Protein AF-A0A7X8A515-F1 (afdb_monomer_lite)

Foldseek 3Di:
DDPVVVVVVVVVVVVVVVVVVVVVVVVPPPPPDDDDDPADFPDWDDLPQFKIWGWHWDDQPFIWIWIWMATNVRRHTQEIDIDTADHPPPQVVQWDDDSVQQWIWGYQAQIWIARNNYRDTPDTDGCVGQPGWDDWDDDPVDIDTHGDNDDDDDDDDDPPDD

Radius of gyration: 26.54 Å; chains: 1; bounding box: 64×42×83 Å

pLDDT: mean 78.12, std 13.63, range [42.59, 95.94]

Secondary structure (DSSP, 8-state):
--HHHHHHHHHHHHHHHHHHHHHHHHTT---------SS--SEEEEETTTEEEEEEEE-SSSEEEEEEEEETTT--EEEEEEEEE--GGG-TT-EEEETTTTEEEE-SSSEEEEETTT--EEEEE-HHHH-EEEEEEE-SS-EEEEEESS-S----------

Structure (mmCIF, N/CA/C/O backbone):
data_AF-A0A7X8A515-F1
#
_entry.id   AF-A0A7X8A515-F1
#
loop_
_atom_site.group_PDB
_atom_site.id
_atom_site.type_symbol
_atom_site.label_atom_id
_atom_site.label_alt_id
_atom_site.label_comp_id
_atom_site.label_asym_id
_atom_site.label_entity_id
_atom_site.label_seq_id
_atom_site.pdbx_PDB_ins_code
_atom_site.Cartn_x
_atom_site.Cartn_y
_atom_site.Cartn_z
_atom_site.occupancy
_atom_site.B_iso_or_equiv
_atom_site.auth_seq_id
_atom_site.auth_comp_id
_atom_site.auth_asym_id
_atom_site.auth_atom_id
_atom_site.pdbx_PDB_model_num
ATOM 1 N N . MET A 1 1 ? -45.343 27.137 50.932 1.00 58.72 1 MET A N 1
ATOM 2 C CA . MET A 1 1 ? -43.945 26.644 51.038 1.00 58.72 1 MET A CA 1
ATOM 3 C C . MET A 1 1 ? -43.039 27.761 51.567 1.00 58.72 1 MET A C 1
ATOM 5 O O . MET A 1 1 ? -43.071 28.859 51.010 1.00 58.72 1 MET A O 1
ATOM 9 N N . SER A 1 2 ? -42.294 27.530 52.658 1.00 78.44 2 SER A N 1
ATOM 10 C CA . SER A 1 2 ? -41.477 28.573 53.312 1.00 78.44 2 SER A CA 1
ATOM 11 C C . SER A 1 2 ? -40.307 29.029 52.428 1.00 78.44 2 SER A C 1
ATOM 13 O O . SER A 1 2 ? -39.861 28.299 51.540 1.00 78.44 2 SER A O 1
ATOM 15 N N . ARG A 1 3 ? -39.811 30.253 52.653 1.00 76.38 3 ARG A N 1
ATOM 16 C CA . ARG A 1 3 ? -38.692 30.846 51.893 1.00 76.38 3 ARG A CA 1
ATOM 17 C C . ARG A 1 3 ? -37.432 29.966 51.956 1.00 76.38 3 ARG A C 1
ATOM 19 O O . ARG A 1 3 ? -36.782 29.769 50.937 1.00 76.38 3 ARG A O 1
ATOM 26 N N . ALA A 1 4 ? -37.188 29.332 53.106 1.00 76.25 4 ALA A N 1
ATOM 27 C CA . ALA A 1 4 ? -36.100 28.374 53.312 1.00 76.25 4 ALA A CA 1
ATOM 28 C C . ALA A 1 4 ? -36.208 27.122 52.419 1.00 76.25 4 ALA A C 1
ATOM 30 O O . ALA A 1 4 ? -35.223 26.719 51.810 1.00 76.25 4 ALA A O 1
ATOM 31 N N . LYS A 1 5 ? -37.411 26.549 52.256 1.00 68.56 5 LYS A N 1
ATOM 32 C CA . LYS A 1 5 ? -37.626 25.374 51.386 1.00 68.56 5 LYS A CA 1
ATOM 33 C C . LYS A 1 5 ? -37.390 25.686 49.905 1.00 68.56 5 LYS A C 1
ATOM 35 O O . LYS A 1 5 ? -36.916 24.829 49.173 1.00 68.56 5 LYS A O 1
ATOM 40 N N . ARG A 1 6 ? -37.695 26.915 49.469 1.00 76.06 6 ARG A N 1
ATOM 41 C CA . ARG A 1 6 ? -37.411 27.369 48.096 1.00 76.06 6 ARG A CA 1
ATOM 42 C C . ARG A 1 6 ? -35.913 27.526 47.853 1.00 76.06 6 ARG A C 1
ATOM 44 O O . ARG A 1 6 ? -35.431 27.036 46.844 1.00 76.06 6 ARG A O 1
ATOM 51 N N . ILE A 1 7 ? -35.188 28.155 48.779 1.00 79.94 7 ILE A N 1
ATOM 52 C CA . ILE A 1 7 ? -33.731 28.328 48.667 1.00 79.94 7 ILE A CA 1
ATOM 53 C C . ILE A 1 7 ? -33.033 26.967 48.621 1.00 79.94 7 ILE A C 1
ATOM 55 O O . ILE A 1 7 ? -32.200 26.746 47.749 1.00 79.94 7 ILE A O 1
ATOM 59 N N . PHE A 1 8 ? -33.426 26.039 49.497 1.00 82.06 8 PHE A N 1
ATOM 60 C CA . PHE A 1 8 ? -32.852 24.696 49.516 1.00 82.06 8 PHE A CA 1
ATOM 61 C C . PHE A 1 8 ? -33.046 23.977 48.173 1.00 82.06 8 PHE A C 1
ATOM 63 O O . PHE A 1 8 ? -32.075 23.496 47.604 1.00 82.06 8 PHE A O 1
ATOM 70 N N . LEU A 1 9 ? -34.265 24.005 47.618 1.00 83.31 9 LEU A N 1
ATOM 71 C CA . LEU A 1 9 ? -34.580 23.376 46.331 1.00 83.31 9 LEU A CA 1
ATOM 72 C C . LEU A 1 9 ? -33.733 23.933 45.174 1.00 83.31 9 LEU A C 1
ATOM 74 O O . LEU A 1 9 ? -33.222 23.161 44.367 1.00 83.31 9 LEU A O 1
ATOM 78 N N . TRP A 1 10 ? -33.555 25.257 45.105 1.00 81.38 10 TRP A N 1
ATOM 79 C CA . TRP A 1 10 ? -32.736 25.890 44.065 1.00 81.38 10 TRP A CA 1
ATOM 80 C C . TRP A 1 10 ? -31.259 25.513 44.179 1.00 81.38 10 TRP A C 1
ATOM 82 O O . TRP A 1 10 ? -30.620 25.250 43.165 1.00 81.38 10 TRP A O 1
ATOM 92 N N . VAL A 1 11 ? -30.723 25.426 45.399 1.00 82.06 11 VAL A N 1
ATOM 93 C CA . VAL A 1 11 ? -29.333 25.004 45.622 1.00 82.06 11 VAL A CA 1
ATOM 94 C C . VAL A 1 11 ? -29.134 23.547 45.205 1.00 82.06 11 VAL A C 1
ATOM 96 O O . VAL A 1 11 ? -28.155 23.242 44.527 1.00 82.06 11 VAL A O 1
ATOM 99 N N . THR A 1 12 ? -30.068 22.652 45.543 1.00 81.88 12 THR A N 1
ATOM 100 C CA . THR A 1 12 ? -29.969 21.239 45.148 1.00 81.88 12 THR A CA 1
ATOM 101 C C . THR A 1 12 ? -30.061 21.073 43.633 1.00 81.88 12 THR A C 1
ATOM 103 O O . THR A 1 12 ? -29.281 20.320 43.056 1.00 81.88 12 THR A O 1
ATOM 106 N N . LEU A 1 13 ? -30.965 21.807 42.974 1.00 81.50 13 LEU A N 1
ATOM 107 C CA . LEU A 1 13 ? -31.127 21.745 41.522 1.00 81.50 13 LEU A CA 1
ATOM 108 C C . LEU A 1 13 ? -29.867 22.238 40.795 1.00 81.50 13 LEU A C 1
ATOM 110 O O . LEU A 1 13 ? -29.391 21.571 39.881 1.00 81.50 13 LEU A O 1
ATOM 114 N N . SER A 1 14 ? -29.279 23.351 41.243 1.00 80.31 14 SER A N 1
ATOM 115 C CA . SER A 1 14 ? -28.026 23.872 40.683 1.00 80.31 14 SER A CA 1
ATOM 116 C C . SER A 1 14 ? -26.851 22.918 40.892 1.00 80.31 14 SER A C 1
ATOM 118 O O . SER A 1 14 ? -26.026 22.762 39.996 1.00 80.31 14 SER A O 1
ATOM 120 N N . LEU A 1 15 ? -26.784 22.243 42.045 1.00 80.88 15 LEU A N 1
ATOM 121 C CA . LEU A 1 15 ? -25.738 21.260 42.328 1.00 80.88 15 LEU A CA 1
ATOM 122 C C . LEU A 1 15 ? -25.865 20.025 41.421 1.00 80.88 15 LEU A C 1
ATOM 124 O O . LEU A 1 15 ? -24.866 19.553 40.888 1.00 80.88 15 LEU A O 1
ATOM 128 N N . ILE A 1 16 ? -27.088 19.535 41.196 1.00 79.50 16 ILE A N 1
ATOM 129 C CA . ILE A 1 16 ? -27.351 18.408 40.289 1.00 79.50 16 ILE A CA 1
ATOM 130 C C . ILE A 1 16 ? -26.986 18.782 38.850 1.00 79.50 16 ILE A C 1
ATOM 132 O O . ILE A 1 16 ? -26.293 18.021 38.181 1.00 79.50 16 ILE A O 1
ATOM 136 N N . VAL A 1 17 ? -27.391 19.968 38.386 1.00 78.31 17 VAL A N 1
ATOM 137 C CA . VAL A 1 17 ? -27.039 20.458 37.044 1.00 78.31 17 VAL A CA 1
ATOM 138 C C . VAL A 1 17 ? -25.522 20.585 36.890 1.00 78.31 17 VAL A C 1
ATOM 140 O O . VAL A 1 17 ? -24.985 20.173 35.867 1.00 78.31 17 VAL A O 1
ATOM 143 N N . LEU A 1 18 ? -24.812 21.069 37.913 1.00 77.25 18 LEU A N 1
ATOM 144 C CA . LEU A 1 18 ? -23.352 21.169 37.884 1.00 77.25 18 LEU A CA 1
ATOM 145 C C . LEU A 1 18 ? -22.675 19.790 37.794 1.00 77.25 18 LEU A C 1
ATOM 147 O O . LEU A 1 18 ? -21.739 19.635 37.018 1.00 77.25 18 LEU A O 1
ATOM 151 N N . ILE A 1 19 ? -23.167 18.782 38.524 1.00 74.31 19 ILE A N 1
ATOM 152 C CA . ILE A 1 19 ? -22.639 17.404 38.483 1.00 74.31 19 ILE A CA 1
ATOM 153 C C . ILE A 1 19 ? -22.909 16.737 37.122 1.00 74.31 19 ILE A C 1
ATOM 155 O O . ILE A 1 19 ? -22.056 16.024 36.586 1.00 74.31 19 ILE A O 1
ATOM 159 N N . VAL A 1 20 ? -24.082 16.975 36.530 1.00 69.00 20 VAL A N 1
ATOM 160 C CA . VAL A 1 20 ? -24.418 16.458 35.193 1.00 69.00 20 VAL A CA 1
ATOM 161 C C . VAL A 1 20 ? -23.568 17.140 34.115 1.00 69.00 20 VAL A C 1
ATOM 163 O O . VAL A 1 20 ? -23.077 16.481 33.205 1.00 69.00 20 VAL A O 1
ATOM 166 N N . LEU A 1 21 ? -23.316 18.445 34.230 1.00 63.59 21 LEU A N 1
ATOM 167 C CA . LEU A 1 21 ? -22.485 19.169 33.266 1.00 63.59 21 LEU A CA 1
ATOM 168 C C . LEU A 1 21 ? -21.000 18.781 33.353 1.00 63.59 21 LEU A C 1
ATOM 170 O O . LEU A 1 21 ? -20.343 18.673 32.318 1.00 63.59 21 LEU A O 1
ATOM 174 N N . THR A 1 22 ? -20.462 18.517 34.549 1.00 60.72 22 THR A N 1
ATOM 175 C CA . THR A 1 22 ? -19.064 18.071 34.691 1.00 60.72 22 THR A CA 1
ATOM 176 C C . THR A 1 22 ? -18.854 16.642 34.198 1.00 60.72 22 THR A C 1
ATOM 178 O O . THR A 1 22 ? -17.835 16.365 33.574 1.00 60.72 22 THR A O 1
ATOM 181 N N . SER A 1 23 ? -19.821 15.741 34.386 1.00 58.09 23 SER A N 1
ATOM 182 C CA . SER A 1 23 ? -19.728 14.359 33.883 1.00 58.09 23 SER A CA 1
ATOM 183 C C . SER A 1 23 ? -19.785 14.261 32.351 1.00 58.09 23 SER A C 1
ATOM 185 O O . SER A 1 23 ?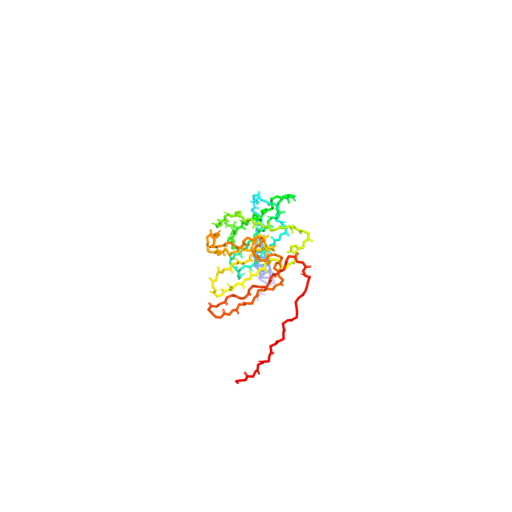 -19.107 13.412 31.768 1.00 58.09 23 SER A O 1
ATOM 187 N N . VAL A 1 24 ? -20.504 15.171 31.682 1.00 58.19 24 VAL A N 1
ATOM 188 C CA . VAL A 1 24 ? -20.505 15.278 30.211 1.00 58.19 24 VAL A CA 1
ATOM 189 C C . VAL A 1 24 ? -19.186 15.865 29.688 1.00 58.19 24 VAL A C 1
ATOM 191 O O . VAL A 1 24 ? -18.674 15.394 28.676 1.00 58.19 24 VAL A O 1
ATOM 194 N N . ALA A 1 25 ? -18.587 16.827 30.398 1.00 54.34 25 ALA A N 1
ATOM 195 C CA . ALA A 1 25 ? -17.296 17.408 30.019 1.00 54.34 25 ALA A CA 1
ATOM 196 C C . ALA A 1 25 ? -16.112 16.434 30.199 1.00 54.34 25 ALA A C 1
ATOM 198 O O . ALA A 1 25 ? -15.172 16.461 29.409 1.00 54.34 25 A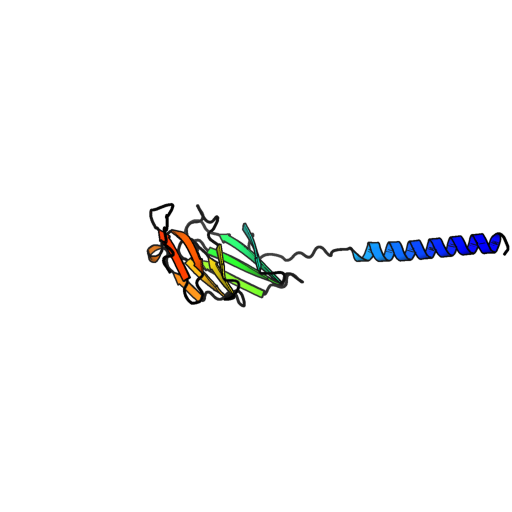LA A O 1
ATOM 199 N N . ILE A 1 26 ? -16.168 15.543 31.196 1.00 51.66 26 ILE A N 1
ATOM 200 C CA . ILE A 1 26 ? -15.108 14.552 31.468 1.00 51.66 26 ILE A CA 1
ATOM 201 C C . ILE A 1 26 ? -15.131 13.384 30.458 1.00 51.66 26 ILE A C 1
ATOM 203 O O . ILE A 1 26 ? -14.111 12.740 30.236 1.00 51.66 26 ILE A O 1
ATOM 207 N N . SER A 1 27 ? -16.248 13.138 29.763 1.00 48.03 27 SER A N 1
ATOM 208 C CA . SER A 1 27 ? -16.342 12.054 28.763 1.00 48.03 27 SER A CA 1
ATOM 209 C C . SER A 1 27 ? -15.771 12.396 27.379 1.00 48.03 27 SER A C 1
ATOM 211 O O . SER A 1 27 ? -15.824 11.559 26.480 1.00 48.03 27 SER A O 1
ATOM 213 N N . GLN A 1 28 ? -15.219 13.596 27.177 1.00 47.94 28 GLN A N 1
ATOM 214 C CA . GLN A 1 28 ? -14.581 13.981 25.910 1.00 47.94 28 GLN A CA 1
ATOM 215 C C . GLN A 1 28 ? -13.068 14.154 26.011 1.00 47.94 28 GLN A C 1
ATOM 217 O O . GLN A 1 28 ? -12.451 14.812 25.174 1.00 47.94 28 GLN A O 1
ATOM 222 N N . GLU A 1 29 ? -12.433 13.488 26.971 1.00 45.12 29 GLU A N 1
ATOM 223 C CA . GLU A 1 29 ? -11.008 13.214 26.861 1.00 45.12 29 GLU A CA 1
ATOM 224 C C . GLU A 1 29 ? -10.828 12.142 25.773 1.00 45.12 29 GLU A C 1
ATOM 226 O O . GLU A 1 29 ? -10.806 10.938 26.027 1.00 45.12 29 GLU A O 1
ATOM 231 N N . HIS A 1 30 ? -10.773 12.573 24.508 1.00 48.44 30 HIS A N 1
ATOM 232 C CA . HIS A 1 30 ? -10.184 11.757 23.453 1.00 48.44 30 HIS A CA 1
ATOM 233 C C . HIS A 1 30 ? -8.733 11.530 23.863 1.00 48.44 30 HIS A C 1
ATOM 235 O O . HIS A 1 30 ? -7.862 12.350 23.579 1.00 48.44 30 HIS A O 1
ATOM 241 N N . SER A 1 31 ? -8.505 10.440 24.601 1.00 57.25 31 SER A N 1
ATOM 242 C CA . SER A 1 31 ? -7.191 9.880 24.877 1.00 57.25 31 SER A CA 1
ATOM 243 C C . SER A 1 31 ? -6.399 9.969 23.582 1.00 57.25 31 SER A C 1
ATOM 245 O O . SER A 1 31 ? -6.728 9.313 22.590 1.00 57.25 31 SER A O 1
ATOM 247 N N . ARG A 1 32 ? -5.416 10.869 23.559 1.00 64.19 32 ARG A N 1
ATOM 248 C CA . ARG A 1 32 ? -4.544 11.058 22.409 1.00 64.19 32 ARG A CA 1
ATOM 249 C C . ARG A 1 32 ? -3.668 9.817 22.341 1.00 64.19 32 ARG A C 1
ATOM 251 O O . ARG A 1 32 ? -2.630 9.748 22.989 1.00 64.19 32 ARG A O 1
ATOM 258 N N . ARG A 1 33 ? -4.150 8.799 21.634 1.00 70.25 33 ARG A N 1
ATOM 259 C CA . ARG A 1 33 ? -3.420 7.555 21.412 1.00 70.25 33 ARG A CA 1
ATOM 260 C C . ARG A 1 33 ? -2.332 7.830 20.386 1.00 70.25 33 ARG A C 1
ATOM 262 O O . ARG A 1 33 ? -2.592 8.409 19.335 1.00 70.25 33 ARG A O 1
ATOM 269 N N . SER A 1 34 ? -1.115 7.435 20.720 1.00 78.69 34 SER A N 1
ATOM 270 C CA . SER A 1 34 ? 0.043 7.494 19.838 1.00 78.69 34 SER A CA 1
ATOM 271 C C . SER A 1 34 ? 0.694 6.124 19.824 1.00 78.69 34 SER A C 1
ATOM 273 O O . SER A 1 34 ? 0.845 5.512 20.881 1.00 78.69 34 SER A O 1
ATOM 275 N N . VAL A 1 35 ? 1.097 5.671 18.646 1.00 82.94 35 VAL A N 1
ATOM 276 C CA . VAL A 1 35 ? 1.911 4.471 18.471 1.00 82.94 35 VAL A CA 1
ATOM 277 C C . VAL A 1 35 ? 3.277 4.893 17.948 1.00 82.94 35 VAL A C 1
ATOM 279 O O . VAL A 1 35 ? 3.377 5.830 17.152 1.00 82.94 35 VAL A O 1
ATOM 282 N N . GLU A 1 36 ? 4.330 4.242 18.433 1.00 83.75 36 GLU A N 1
ATOM 283 C CA . GLU A 1 36 ? 5.662 4.427 17.874 1.00 83.75 36 GLU A CA 1
ATOM 284 C C . GLU A 1 36 ? 5.742 3.695 16.535 1.00 83.75 36 GLU A C 1
ATOM 286 O O . GLU A 1 36 ? 5.404 2.517 16.416 1.00 83.75 36 GLU A O 1
ATOM 291 N N . MET A 1 37 ? 6.160 4.425 15.512 1.00 79.88 37 MET A N 1
ATOM 292 C CA . MET A 1 37 ? 6.332 3.890 14.176 1.00 79.88 37 MET A CA 1
ATOM 293 C C . MET A 1 37 ? 7.746 3.348 13.990 1.00 79.88 37 MET A C 1
ATOM 295 O O . MET A 1 37 ? 8.709 3.961 14.447 1.00 79.88 37 MET A O 1
ATOM 299 N N . ARG A 1 38 ? 7.888 2.241 13.251 1.00 80.94 38 ARG A N 1
ATOM 300 C CA . ARG A 1 38 ? 9.214 1.688 12.905 1.00 80.94 38 ARG A CA 1
ATOM 301 C C . ARG A 1 38 ? 9.948 2.553 11.874 1.00 80.94 38 ARG A C 1
ATOM 303 O O . ARG A 1 38 ? 11.162 2.453 11.718 1.00 80.94 38 ARG A O 1
ATOM 310 N N . ASN A 1 39 ? 9.191 3.360 11.142 1.00 75.31 39 ASN A N 1
ATOM 311 C CA . ASN A 1 39 ? 9.596 4.102 9.960 1.00 75.31 39 ASN A CA 1
ATOM 312 C C . ASN A 1 39 ? 9.010 5.522 9.997 1.00 75.31 39 ASN A C 1
ATOM 314 O O . ASN A 1 39 ? 8.029 5.787 10.694 1.00 75.31 39 ASN A O 1
ATOM 318 N N . LYS A 1 40 ? 9.605 6.461 9.257 1.00 81.94 40 LYS A N 1
ATOM 319 C CA . LYS A 1 40 ? 9.100 7.838 9.213 1.00 81.94 40 LYS A CA 1
ATOM 320 C C . LYS A 1 40 ? 8.084 7.936 8.080 1.00 81.94 40 LYS A C 1
ATOM 322 O O . LYS A 1 40 ? 8.480 8.038 6.928 1.00 81.94 40 LYS A O 1
ATOM 327 N N . ALA A 1 41 ? 6.793 7.894 8.409 1.00 79.81 41 ALA A N 1
ATOM 328 C CA . ALA A 1 41 ? 5.739 7.957 7.398 1.00 79.81 41 ALA A CA 1
ATOM 329 C C . ALA A 1 41 ? 5.873 9.209 6.515 1.00 79.81 41 ALA A C 1
ATOM 331 O O . ALA A 1 41 ? 5.828 10.335 7.014 1.00 79.81 41 ALA A O 1
ATOM 332 N N . ASP A 1 42 ? 6.004 8.987 5.210 1.00 77.19 42 ASP A N 1
ATOM 333 C CA . ASP A 1 42 ? 5.845 9.999 4.170 1.00 77.19 42 ASP A CA 1
ATOM 334 C C . ASP A 1 42 ? 4.349 10.154 3.807 1.00 77.19 42 ASP A C 1
ATOM 336 O O . ASP A 1 42 ? 3.910 11.252 3.467 1.00 77.19 42 ASP A O 1
ATOM 340 N N . GLU A 1 43 ? 3.550 9.082 3.926 1.00 79.00 43 GLU A N 1
ATOM 341 C CA . GLU A 1 43 ? 2.116 9.066 3.599 1.00 79.00 43 GLU A CA 1
ATOM 342 C C . GLU A 1 43 ? 1.300 8.188 4.568 1.00 79.00 43 GLU A C 1
ATOM 344 O O . GLU A 1 43 ? 1.801 7.203 5.119 1.00 79.00 43 GLU A O 1
ATOM 349 N N . LEU A 1 44 ? 0.025 8.549 4.769 1.00 85.25 44 LEU A N 1
ATOM 350 C CA . LEU A 1 44 ? -0.960 7.767 5.521 1.00 85.25 44 LEU A CA 1
ATOM 351 C C . LEU A 1 44 ? -2.156 7.435 4.629 1.00 85.25 44 LEU A C 1
ATOM 353 O O . LEU A 1 44 ? -2.810 8.328 4.091 1.00 85.25 44 LEU A O 1
ATOM 357 N N . LEU A 1 45 ? -2.484 6.152 4.545 1.00 82.25 45 LEU A N 1
ATOM 358 C CA . LEU A 1 45 ? -3.571 5.625 3.738 1.00 82.25 45 LEU A CA 1
ATOM 359 C C . LEU A 1 45 ? -4.663 5.036 4.635 1.00 82.25 45 LEU A C 1
ATOM 361 O O . LEU A 1 45 ? -4.395 4.166 5.460 1.00 82.25 45 LEU A O 1
ATOM 365 N N . TRP A 1 46 ? -5.906 5.471 4.440 1.00 84.62 46 TRP A N 1
ATOM 366 C CA . TRP A 1 46 ? -7.065 4.943 5.160 1.00 84.62 46 TRP A CA 1
ATOM 367 C C . TRP A 1 46 ? -7.788 3.881 4.333 1.00 84.62 46 TRP A C 1
ATOM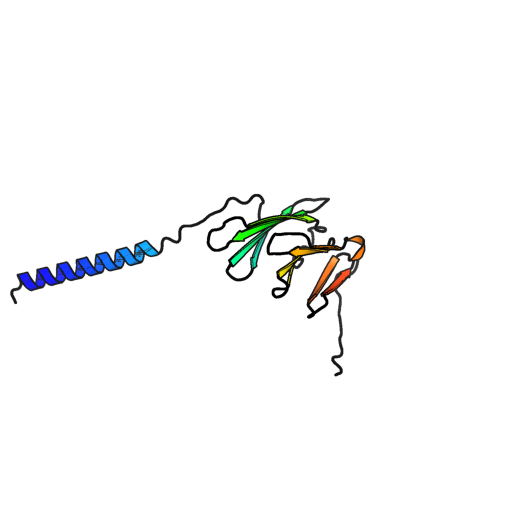 369 O O . TRP A 1 46 ? -8.265 4.154 3.229 1.00 84.62 46 TRP A O 1
ATOM 379 N N . ILE A 1 47 ? -7.899 2.671 4.884 1.00 80.81 47 ILE A N 1
ATOM 380 C CA . ILE A 1 47 ? -8.654 1.564 4.295 1.00 80.81 47 ILE A CA 1
ATOM 381 C C . ILE A 1 47 ? -9.975 1.411 5.044 1.00 80.81 47 ILE A C 1
ATOM 383 O O . ILE A 1 47 ? -10.067 0.762 6.092 1.00 80.81 47 ILE A O 1
ATOM 387 N N . GLY A 1 48 ? -11.005 2.052 4.488 1.00 80.38 48 GLY A N 1
ATOM 388 C CA . GLY A 1 48 ? -12.283 2.220 5.177 1.00 80.38 48 GLY A CA 1
ATOM 389 C C . GLY A 1 48 ? -12.087 2.928 6.520 1.00 80.38 48 GLY A C 1
ATOM 390 O O . GLY A 1 48 ? -11.198 3.765 6.658 1.00 80.38 48 GLY A O 1
ATOM 391 N N . ASP A 1 49 ? -12.878 2.535 7.515 1.00 83.75 49 ASP A N 1
ATOM 392 C CA . ASP A 1 49 ? -12.848 3.151 8.850 1.00 83.75 49 ASP A CA 1
ATOM 393 C C . ASP A 1 49 ? -11.986 2.368 9.857 1.00 83.75 49 ASP A C 1
ATOM 395 O O . ASP A 1 49 ? -11.941 2.695 11.041 1.00 83.75 49 ASP A O 1
ATOM 399 N N . SER A 1 50 ? -11.348 1.275 9.424 1.00 85.31 50 SER A N 1
ATOM 400 C CA . SER A 1 50 ? -10.808 0.255 10.337 1.00 85.31 50 SER A CA 1
ATOM 401 C C . SER A 1 50 ? -9.300 0.075 10.281 1.00 85.31 50 SER A C 1
ATOM 403 O O . SER A 1 50 ? -8.730 -0.416 11.257 1.00 85.31 50 SER A O 1
ATOM 405 N N . VAL A 1 51 ? -8.644 0.448 9.182 1.00 85.81 51 VAL A N 1
ATOM 406 C CA . VAL A 1 51 ? -7.202 0.243 9.009 1.00 85.81 51 VAL A CA 1
ATOM 407 C C . VAL A 1 51 ? -6.552 1.515 8.482 1.00 85.81 51 VAL A C 1
ATOM 409 O O . VAL A 1 51 ? -7.056 2.136 7.548 1.00 85.81 51 VAL A O 1
ATOM 412 N N . VAL A 1 52 ? -5.416 1.876 9.073 1.00 89.50 52 VAL A N 1
ATOM 413 C CA . VAL A 1 52 ? -4.517 2.912 8.561 1.00 89.50 52 VAL A CA 1
ATOM 414 C C . VAL A 1 52 ? -3.184 2.267 8.200 1.00 89.50 52 VAL A C 1
ATOM 416 O O . VAL A 1 52 ? -2.633 1.498 8.985 1.00 89.50 52 VAL A O 1
ATOM 419 N N . ILE A 1 53 ? -2.681 2.552 7.004 1.00 86.94 53 ILE A N 1
ATOM 420 C CA . ILE A 1 53 ? -1.381 2.084 6.529 1.00 86.94 53 ILE A CA 1
ATOM 421 C C . ILE A 1 53 ? -0.475 3.293 6.423 1.00 86.94 53 ILE A C 1
ATOM 423 O O . ILE A 1 53 ? -0.796 4.267 5.747 1.00 86.94 53 ILE A O 1
ATOM 427 N N . ALA A 1 54 ? 0.660 3.224 7.093 1.00 87.12 54 ALA A N 1
ATOM 428 C CA . ALA A 1 54 ? 1.673 4.244 7.025 1.00 87.12 54 ALA A CA 1
ATOM 429 C C . ALA A 1 54 ? 2.813 3.784 6.120 1.00 87.12 54 ALA A C 1
ATOM 431 O O . ALA A 1 54 ? 3.308 2.660 6.244 1.00 87.12 54 ALA A O 1
ATOM 432 N N . VAL A 1 55 ? 3.206 4.658 5.200 1.00 83.62 55 VAL A N 1
ATOM 433 C CA . VAL A 1 55 ? 4.157 4.347 4.135 1.00 83.62 55 VAL A CA 1
ATOM 434 C C . VAL A 1 55 ? 5.387 5.233 4.285 1.00 83.62 55 VAL A C 1
ATOM 436 O O . VAL A 1 55 ? 5.262 6.454 4.325 1.00 83.62 55 VAL A O 1
ATOM 439 N N . ASP A 1 56 ? 6.571 4.630 4.379 1.00 83.00 56 ASP A N 1
ATOM 440 C CA . ASP A 1 56 ? 7.870 5.324 4.321 1.00 83.00 56 ASP A CA 1
ATOM 441 C C . ASP A 1 56 ? 8.618 4.884 3.066 1.00 83.00 56 ASP A C 1
ATOM 443 O O . ASP A 1 56 ? 8.815 3.686 2.841 1.00 83.00 56 ASP A O 1
ATOM 447 N N . PHE A 1 57 ? 9.034 5.850 2.251 1.00 73.69 57 PHE A N 1
ATOM 448 C CA . PHE A 1 57 ? 9.794 5.605 1.035 1.00 73.69 57 PHE A CA 1
ATOM 449 C C . PHE A 1 57 ? 11.280 5.861 1.278 1.00 73.69 57 PHE A C 1
ATOM 451 O O . PHE A 1 57 ? 11.791 6.965 1.051 1.00 73.69 57 PHE A O 1
ATOM 458 N N . ASP A 1 58 ? 12.000 4.809 1.656 1.00 65.50 58 ASP A N 1
ATOM 459 C CA . ASP A 1 58 ? 13.413 4.895 2.009 1.00 65.50 58 ASP A CA 1
ATOM 460 C C . ASP A 1 58 ? 14.341 4.545 0.824 1.00 65.50 58 ASP A C 1
ATOM 462 O O . ASP A 1 58 ? 13.998 3.790 -0.093 1.00 65.50 58 ASP A O 1
ATOM 466 N N . GLY A 1 59 ? 15.555 5.101 0.850 1.00 53.34 59 GLY A N 1
ATOM 467 C CA . GLY A 1 59 ? 16.657 4.753 -0.046 1.00 53.34 59 GLY A CA 1
ATOM 468 C C . GLY A 1 59 ? 16.885 5.702 -1.231 1.00 53.34 59 GLY A C 1
ATOM 469 O O . GLY A 1 59 ? 15.969 6.293 -1.812 1.00 53.34 59 GLY A O 1
ATOM 470 N N . PHE A 1 60 ? 18.154 5.847 -1.634 1.00 43.00 60 PHE A N 1
ATOM 471 C CA . PHE A 1 60 ? 18.574 6.647 -2.798 1.00 43.00 60 PHE A CA 1
ATOM 472 C C . PHE A 1 60 ? 18.776 5.812 -4.075 1.00 43.00 60 PHE A C 1
ATOM 474 O O . PHE A 1 60 ? 18.508 6.329 -5.159 1.00 43.00 60 PHE A O 1
ATOM 481 N N . VAL A 1 61 ? 19.196 4.544 -3.952 1.00 42.59 61 VAL A N 1
ATOM 482 C CA . VAL A 1 61 ? 19.675 3.708 -5.076 1.00 42.59 61 VAL A CA 1
ATOM 483 C C . VAL A 1 61 ? 18.819 2.449 -5.293 1.00 42.59 61 VAL A C 1
ATOM 485 O O . VAL A 1 61 ? 18.365 2.237 -6.411 1.00 42.59 61 VAL A O 1
ATOM 488 N N . ASN A 1 62 ? 18.518 1.688 -4.233 1.00 54.47 62 ASN A N 1
ATOM 489 C CA . ASN A 1 62 ? 17.563 0.571 -4.229 1.00 54.47 62 ASN A CA 1
ATOM 490 C C . ASN A 1 62 ? 16.435 0.951 -3.275 1.00 54.47 62 ASN A C 1
ATOM 492 O O . ASN A 1 62 ? 16.648 0.948 -2.063 1.00 54.47 62 ASN A O 1
ATOM 496 N N . LYS A 1 63 ? 15.306 1.415 -3.811 1.00 73.44 63 LYS A N 1
ATOM 497 C CA . LYS A 1 63 ? 14.265 2.012 -2.977 1.00 73.44 63 LYS A CA 1
ATOM 498 C C . LYS A 1 63 ? 13.278 0.958 -2.511 1.00 73.44 63 LYS A C 1
ATOM 500 O O . LYS A 1 63 ? 12.888 0.074 -3.272 1.00 73.44 63 LYS A O 1
ATOM 505 N N . THR A 1 64 ? 12.869 1.098 -1.263 1.00 80.81 64 THR A N 1
ATOM 506 C CA . THR A 1 64 ? 11.917 0.210 -0.609 1.00 80.81 64 THR A CA 1
ATOM 507 C C . THR A 1 64 ? 10.839 1.073 0.018 1.00 80.81 64 THR A C 1
ATOM 509 O O . THR A 1 64 ? 11.137 2.058 0.692 1.00 80.81 64 THR A O 1
ATOM 512 N N . ALA A 1 65 ? 9.586 0.709 -0.211 1.00 86.00 65 ALA A N 1
ATOM 513 C CA . ALA A 1 65 ? 8.481 1.211 0.573 1.00 86.00 65 ALA A CA 1
ATOM 514 C C . ALA A 1 65 ? 8.312 0.312 1.794 1.00 86.00 65 ALA A C 1
ATOM 516 O O . ALA A 1 65 ? 8.105 -0.895 1.661 1.00 86.00 65 ALA A O 1
ATOM 517 N N . LYS A 1 66 ? 8.410 0.907 2.977 1.00 88.94 66 LYS A N 1
ATOM 518 C CA . LYS A 1 66 ? 8.103 0.258 4.249 1.00 88.94 66 LYS A CA 1
ATOM 519 C C . LYS A 1 66 ? 6.647 0.554 4.567 1.00 88.94 66 LYS A C 1
ATOM 521 O O . LYS A 1 66 ? 6.267 1.715 4.718 1.00 88.94 66 LYS A O 1
ATOM 526 N N . LEU A 1 67 ? 5.842 -0.494 4.624 1.00 91.06 67 LEU A N 1
ATOM 527 C CA . LEU A 1 67 ? 4.413 -0.442 4.877 1.00 91.06 67 LEU A CA 1
ATOM 528 C C . LEU A 1 67 ? 4.155 -0.960 6.285 1.00 91.06 67 LEU A C 1
ATOM 530 O O . LEU A 1 67 ? 4.524 -2.089 6.602 1.00 91.06 67 LEU A O 1
ATOM 534 N N . GLN A 1 68 ? 3.504 -0.153 7.113 1.00 93.69 68 GLN A N 1
ATOM 535 C CA . GLN A 1 68 ? 3.106 -0.548 8.459 1.00 93.69 68 GLN A CA 1
ATOM 536 C C . GLN A 1 68 ? 1.605 -0.316 8.617 1.00 93.69 68 GLN A C 1
ATOM 538 O O . GLN A 1 68 ? 1.137 0.816 8.489 1.00 93.69 68 GLN A O 1
ATOM 543 N N . ALA A 1 69 ? 0.845 -1.382 8.860 1.00 94.12 69 ALA A N 1
ATOM 544 C CA . ALA A 1 69 ? -0.601 -1.304 9.010 1.00 94.12 69 ALA A CA 1
ATOM 545 C C . ALA A 1 69 ? -1.020 -1.367 10.470 1.00 94.12 69 ALA A C 1
ATOM 547 O O . ALA A 1 69 ? -0.501 -2.163 11.253 1.00 94.12 69 ALA A O 1
ATOM 548 N N . PHE A 1 70 ? -2.028 -0.575 10.808 1.00 94.25 70 PHE A N 1
ATOM 549 C CA . PHE A 1 70 ? -2.580 -0.488 12.147 1.00 94.25 70 PHE A CA 1
ATOM 550 C C . PHE A 1 70 ? -4.098 -0.576 12.113 1.00 94.25 70 PHE A C 1
ATOM 552 O O . PHE A 1 70 ? -4.749 -0.043 11.211 1.00 94.25 70 PHE A O 1
ATOM 559 N N . ARG A 1 71 ? -4.681 -1.180 13.148 1.00 92.75 71 ARG A N 1
ATOM 560 C CA . ARG A 1 71 ? -6.115 -1.065 13.410 1.00 92.75 71 ARG A CA 1
ATOM 561 C C . ARG A 1 71 ? -6.424 0.361 13.864 1.00 92.75 71 ARG A C 1
ATOM 563 O O . ARG A 1 71 ? -5.907 0.812 14.878 1.00 92.75 71 ARG A O 1
ATOM 570 N N . ALA A 1 72 ? -7.316 1.058 13.172 1.00 90.25 72 ALA A N 1
ATOM 571 C CA . ALA A 1 72 ? -7.650 2.454 13.461 1.00 90.25 72 ALA A CA 1
ATOM 572 C C . ALA A 1 72 ? -8.225 2.666 14.876 1.00 90.25 72 ALA A C 1
ATOM 574 O O . ALA A 1 72 ? -7.976 3.693 15.500 1.00 90.25 72 ALA A O 1
ATOM 575 N N . ALA A 1 73 ? -8.968 1.684 15.399 1.00 88.88 73 ALA A N 1
ATOM 576 C CA . ALA A 1 73 ? -9.643 1.791 16.693 1.00 88.88 73 ALA A CA 1
ATOM 577 C C . ALA A 1 73 ? -8.679 1.899 17.890 1.00 88.88 73 ALA A C 1
ATOM 579 O O . ALA A 1 73 ? -8.975 2.586 18.869 1.00 88.88 73 ALA A O 1
ATOM 580 N N . ASP A 1 74 ? -7.540 1.207 17.844 1.00 90.12 74 ASP A N 1
ATOM 581 C CA . ASP A 1 74 ? -6.616 1.083 18.978 1.00 90.12 74 ASP A CA 1
ATOM 582 C C . ASP A 1 74 ? -5.136 1.257 18.607 1.00 90.12 74 ASP A C 1
ATOM 584 O O . ASP A 1 74 ? -4.286 1.211 19.491 1.00 90.12 74 ASP A O 1
ATOM 588 N N . LEU A 1 75 ? -4.838 1.517 17.331 1.00 90.75 75 LEU A N 1
ATOM 589 C CA . LEU A 1 75 ? -3.493 1.621 16.763 1.00 90.75 75 LEU A CA 1
ATOM 590 C C . LEU A 1 75 ? -2.632 0.367 16.980 1.00 90.75 75 LEU A C 1
ATOM 592 O O . LEU A 1 75 ? -1.406 0.448 16.956 1.00 90.75 75 LEU A O 1
ATOM 596 N N . THR A 1 76 ? -3.255 -0.802 17.163 1.00 92.88 76 THR A N 1
ATOM 597 C CA . THR A 1 76 ? -2.528 -2.076 17.203 1.00 92.88 76 THR A CA 1
ATOM 598 C C . THR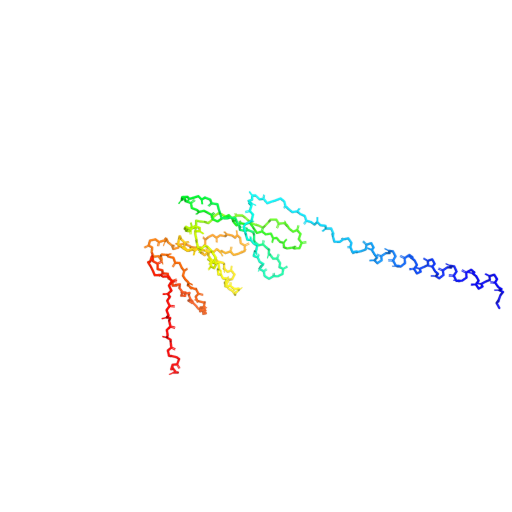 A 1 76 ? -1.926 -2.351 15.833 1.00 92.88 76 THR A C 1
ATOM 600 O O . THR A 1 76 ? -2.655 -2.362 14.838 1.00 92.88 76 THR A O 1
ATOM 603 N N . GLU A 1 77 ? -0.616 -2.595 15.783 1.00 94.12 77 GLU A N 1
ATOM 604 C CA . GLU A 1 77 ? 0.060 -3.040 14.564 1.00 94.12 77 GLU A CA 1
ATOM 605 C C . GLU A 1 77 ? -0.533 -4.380 14.109 1.00 94.12 77 GLU A C 1
ATOM 607 O O . GLU A 1 77 ? -0.648 -5.325 14.891 1.00 94.12 77 GLU A O 1
ATOM 612 N N . LEU A 1 78 ? -0.940 -4.440 12.845 1.00 94.38 78 LEU A N 1
ATOM 613 C CA . LEU A 1 78 ? -1.480 -5.640 12.214 1.00 94.38 78 LEU A CA 1
ATOM 614 C C . LEU A 1 78 ? -0.385 -6.388 11.459 1.00 94.38 78 LEU A C 1
ATOM 616 O O . LEU A 1 78 ? -0.263 -7.602 11.597 1.00 94.38 78 LEU A O 1
ATOM 620 N N . TRP A 1 79 ? 0.405 -5.656 10.674 1.00 95.12 79 TRP A N 1
ATOM 621 C CA . TRP A 1 79 ? 1.496 -6.207 9.881 1.00 95.12 79 TRP A CA 1
ATOM 622 C C . TRP A 1 79 ? 2.496 -5.120 9.473 1.00 95.12 79 TRP A C 1
ATOM 624 O O . TRP A 1 79 ? 2.202 -3.920 9.497 1.00 95.12 79 TRP A O 1
ATOM 634 N N . TYR A 1 80 ? 3.686 -5.572 9.081 1.00 93.94 80 TYR A N 1
ATOM 635 C CA . TYR A 1 80 ? 4.758 -4.758 8.521 1.00 93.94 80 TYR A CA 1
ATOM 636 C C . TYR A 1 80 ? 5.366 -5.488 7.324 1.00 93.94 80 TYR A C 1
ATOM 638 O O . TYR A 1 80 ? 5.747 -6.652 7.456 1.00 93.94 80 TYR A O 1
ATOM 646 N N . THR A 1 81 ? 5.508 -4.791 6.197 1.00 92.81 81 THR A N 1
ATOM 647 C CA . THR A 1 81 ? 6.092 -5.347 4.971 1.00 92.81 81 THR A CA 1
ATOM 648 C C . THR A 1 81 ? 6.984 -4.327 4.284 1.00 92.81 81 THR A C 1
ATOM 650 O O . THR A 1 81 ? 6.685 -3.137 4.230 1.00 92.81 81 THR A O 1
ATOM 653 N N . GLU A 1 82 ? 8.066 -4.820 3.695 1.00 90.88 82 GLU A N 1
ATOM 654 C CA . GLU A 1 82 ? 8.945 -4.058 2.819 1.00 90.88 82 GLU A CA 1
ATOM 655 C C . GLU A 1 82 ? 8.734 -4.473 1.366 1.00 90.88 82 GLU A C 1
ATOM 657 O O . GLU A 1 82 ? 8.802 -5.654 1.029 1.00 90.88 82 GLU A O 1
ATOM 662 N N . VAL A 1 83 ? 8.473 -3.494 0.501 1.00 89.00 83 VAL A N 1
ATOM 663 C CA . VAL A 1 83 ? 8.172 -3.720 -0.914 1.00 89.00 83 VAL A CA 1
ATOM 664 C C . VAL A 1 83 ? 9.169 -2.942 -1.761 1.00 89.00 83 VAL A C 1
ATOM 666 O O . VAL A 1 83 ? 9.335 -1.739 -1.541 1.00 89.00 83 VAL A O 1
ATOM 669 N N . PRO A 1 84 ? 9.841 -3.573 -2.737 1.00 83.06 84 PRO A N 1
ATOM 670 C CA . PRO A 1 84 ? 10.716 -2.838 -3.632 1.00 83.06 84 PRO A CA 1
ATOM 671 C C . PRO A 1 84 ? 9.879 -1.846 -4.441 1.00 83.06 84 PRO A C 1
ATOM 673 O O . PRO A 1 84 ? 8.804 -2.179 -4.943 1.00 83.06 84 PRO A O 1
ATOM 676 N N . VAL A 1 85 ? 10.383 -0.625 -4.575 1.00 77.81 85 VAL A N 1
ATOM 677 C CA . VAL A 1 85 ? 9.738 0.435 -5.349 1.00 77.81 85 VAL A CA 1
ATOM 678 C C . VAL A 1 85 ? 10.761 1.147 -6.225 1.00 77.81 85 VAL A C 1
ATOM 680 O O . VAL A 1 85 ? 11.954 1.192 -5.930 1.00 77.81 85 VAL A O 1
ATOM 683 N N . GLY A 1 86 ? 10.298 1.678 -7.353 1.00 71.25 86 GLY A N 1
ATOM 684 C CA . GLY A 1 86 ? 11.135 2.400 -8.310 1.00 71.25 86 GLY A CA 1
ATOM 685 C C . GLY A 1 86 ? 11.713 3.719 -7.797 1.00 71.25 86 GLY A C 1
ATOM 686 O O . GLY A 1 86 ? 11.658 4.070 -6.620 1.00 71.25 86 GLY A O 1
ATOM 687 N N . LYS A 1 87 ? 12.274 4.519 -8.709 1.00 63.22 87 LYS A N 1
ATOM 688 C CA . LYS A 1 87 ? 12.906 5.808 -8.371 1.00 63.22 87 LYS A CA 1
ATOM 689 C C . LYS A 1 87 ? 11.885 6.835 -7.822 1.00 63.22 87 LYS A C 1
ATOM 691 O O . LYS A 1 87 ? 10.957 7.229 -8.514 1.00 63.22 87 LYS A O 1
ATOM 696 N N . ARG A 1 88 ? 12.154 7.367 -6.614 1.00 53.16 88 ARG A N 1
ATOM 697 C CA . ARG A 1 88 ? 11.350 8.343 -5.820 1.00 53.16 88 ARG A CA 1
ATOM 698 C C . ARG A 1 88 ? 10.957 9.641 -6.526 1.00 53.16 88 ARG A C 1
ATOM 700 O O . ARG A 1 88 ? 10.018 10.282 -6.079 1.00 53.16 88 ARG A O 1
ATOM 707 N N . GLN A 1 89 ? 11.666 10.074 -7.572 1.00 56.81 89 GLN A N 1
ATOM 708 C CA . GLN A 1 89 ? 11.511 11.432 -8.126 1.00 56.81 89 GLN A CA 1
ATOM 709 C C . GLN A 1 89 ? 10.103 11.747 -8.663 1.00 56.81 89 GLN A C 1
ATOM 711 O O . GLN A 1 89 ? 9.848 12.900 -8.993 1.00 56.81 89 GLN A O 1
ATOM 716 N N . ARG A 1 90 ? 9.200 10.762 -8.745 1.00 55.06 90 ARG A N 1
ATOM 717 C CA . ARG A 1 90 ? 7.814 10.938 -9.187 1.00 55.06 90 ARG A CA 1
ATOM 718 C C . ARG A 1 90 ? 6.849 9.966 -8.497 1.00 55.06 90 ARG A C 1
ATOM 720 O O . ARG A 1 90 ? 6.067 9.343 -9.182 1.00 55.06 90 ARG A O 1
ATOM 727 N N . PHE A 1 91 ? 6.946 9.752 -7.184 1.00 57.91 91 PHE A N 1
ATOM 728 C CA . PHE A 1 91 ? 6.061 8.785 -6.503 1.00 57.91 91 PHE A CA 1
ATOM 729 C C . PHE A 1 91 ? 4.648 9.319 -6.197 1.00 57.91 91 PHE A C 1
ATOM 731 O O . PHE A 1 91 ? 3.791 8.564 -5.744 1.00 57.91 91 PHE A O 1
ATOM 738 N N . GLU A 1 92 ? 4.385 10.605 -6.449 1.00 59.28 92 GLU A N 1
ATOM 739 C CA . GLU A 1 92 ? 3.019 11.133 -6.415 1.00 59.28 92 GLU A CA 1
ATOM 740 C C . GLU A 1 92 ? 2.150 10.360 -7.416 1.00 59.28 92 GLU A C 1
ATOM 742 O O . GLU A 1 92 ? 2.407 10.379 -8.619 1.00 59.28 92 GLU A O 1
ATOM 747 N N . GLY A 1 93 ? 1.129 9.669 -6.905 1.00 67.50 93 GLY A N 1
ATOM 748 C CA . GLY A 1 93 ? 0.231 8.848 -7.717 1.00 67.50 93 GLY A CA 1
ATOM 749 C C . GLY A 1 93 ? 0.705 7.414 -7.974 1.00 67.50 93 GLY A C 1
ATOM 750 O O . GLY A 1 93 ? 0.134 6.761 -8.834 1.00 67.50 93 GLY A O 1
ATOM 751 N N . ALA A 1 94 ? 1.700 6.904 -7.241 1.00 77.25 94 ALA A N 1
ATOM 752 C CA . ALA A 1 94 ? 2.203 5.530 -7.376 1.00 77.25 94 ALA A CA 1
ATOM 753 C C . ALA A 1 94 ? 1.451 4.487 -6.526 1.00 77.25 94 ALA A C 1
ATOM 755 O O . ALA A 1 94 ? 1.982 3.400 -6.271 1.00 77.25 94 ALA A O 1
ATOM 756 N N . LEU A 1 95 ? 0.273 4.839 -6.013 1.00 85.19 95 LEU A N 1
ATOM 757 C CA . LEU A 1 95 ? -0.524 3.995 -5.135 1.00 85.19 95 LEU A CA 1
ATOM 758 C C . LEU A 1 95 ? -1.940 3.893 -5.693 1.00 85.19 95 LEU A C 1
ATOM 760 O O . LEU A 1 95 ? -2.617 4.899 -5.901 1.00 85.19 95 LEU A O 1
ATOM 764 N N . TRP A 1 96 ? -2.388 2.660 -5.910 1.00 88.19 96 TRP A N 1
ATOM 765 C CA . TRP A 1 96 ? -3.730 2.348 -6.389 1.00 88.19 96 TRP A CA 1
ATOM 766 C C . TRP A 1 96 ? -4.357 1.250 -5.545 1.00 88.19 96 TRP A C 1
ATOM 768 O O . TRP A 1 96 ? -3.671 0.491 -4.859 1.00 88.19 96 TRP A O 1
ATOM 778 N N . PHE A 1 97 ? -5.683 1.161 -5.593 1.00 86.88 97 PHE A N 1
ATOM 779 C CA . PHE A 1 97 ? -6.422 0.320 -4.671 1.00 86.88 97 PHE A CA 1
ATOM 780 C C . PHE A 1 97 ? -7.643 -0.322 -5.309 1.00 86.88 97 PHE A C 1
ATOM 782 O O . PHE A 1 97 ? -8.518 0.379 -5.822 1.00 86.88 97 PHE A O 1
ATOM 789 N N . ASP A 1 98 ? -7.745 -1.639 -5.168 1.00 89.06 98 ASP A N 1
ATOM 790 C CA . ASP A 1 98 ? -8.972 -2.372 -5.439 1.00 89.06 98 ASP A CA 1
ATOM 791 C C . ASP A 1 98 ? -9.656 -2.719 -4.110 1.00 89.06 98 ASP A C 1
ATOM 793 O O . ASP A 1 98 ? -9.264 -3.653 -3.401 1.00 89.06 98 ASP A O 1
ATOM 797 N N . LYS A 1 99 ? -10.704 -1.951 -3.770 1.00 82.62 99 LYS A N 1
ATOM 798 C CA . LYS A 1 99 ? -11.467 -2.149 -2.525 1.00 82.62 99 LYS A CA 1
ATOM 799 C C . LYS A 1 99 ? -12.160 -3.496 -2.468 1.00 82.62 99 LYS A C 1
ATOM 801 O O . LYS A 1 99 ? -12.332 -4.033 -1.378 1.00 82.62 99 LYS A O 1
ATOM 806 N N . GLN A 1 100 ? -12.585 -4.006 -3.614 1.00 84.06 100 GLN A N 1
ATOM 807 C CA . GLN A 1 100 ? -13.352 -5.234 -3.682 1.00 84.06 100 GLN A CA 1
ATOM 808 C C . GLN A 1 100 ? -12.433 -6.448 -3.561 1.00 84.06 100 GLN A C 1
ATOM 810 O O . GLN A 1 100 ? -12.768 -7.394 -2.851 1.00 84.06 100 GLN A O 1
ATOM 815 N N . ALA A 1 101 ? -11.267 -6.401 -4.208 1.00 87.00 101 ALA A N 1
ATOM 816 C CA . ALA A 1 101 ? -10.273 -7.465 -4.118 1.00 87.00 101 ALA A CA 1
ATOM 817 C C . ALA A 1 101 ? -9.463 -7.431 -2.811 1.00 87.00 101 ALA A C 1
ATOM 819 O O . ALA A 1 101 ? -8.862 -8.437 -2.442 1.00 87.00 101 ALA A O 1
ATOM 820 N N . GLY A 1 102 ? -9.432 -6.294 -2.106 1.00 89.19 102 GLY A N 1
ATOM 821 C CA . GLY A 1 102 ? -8.614 -6.134 -0.903 1.00 89.19 102 GLY A CA 1
ATOM 822 C C . GLY A 1 102 ? -7.117 -6.084 -1.218 1.00 89.19 102 GLY A C 1
ATOM 823 O O . GLY A 1 102 ? -6.303 -6.574 -0.435 1.00 89.19 102 GLY A O 1
ATOM 824 N N . VAL A 1 103 ? -6.761 -5.499 -2.364 1.00 91.94 103 VAL A N 1
ATOM 825 C CA . VAL A 1 103 ? -5.382 -5.430 -2.859 1.00 91.94 103 VAL A CA 1
ATOM 826 C C . VAL A 1 103 ? -4.962 -3.977 -3.035 1.00 91.94 103 VAL A C 1
ATOM 828 O O . VAL A 1 103 ? -5.675 -3.167 -3.634 1.00 91.94 103 VAL A O 1
ATOM 831 N N . MET A 1 104 ? -3.772 -3.661 -2.534 1.00 91.44 104 MET A N 1
ATOM 832 C CA . MET A 1 104 ? -3.079 -2.412 -2.820 1.00 91.44 104 MET A CA 1
ATOM 833 C C . MET A 1 104 ? -2.019 -2.646 -3.882 1.00 91.44 104 MET A C 1
ATOM 835 O O . MET A 1 104 ? -1.272 -3.620 -3.831 1.00 91.44 104 MET A O 1
ATOM 839 N N . PHE A 1 105 ? -1.922 -1.715 -4.817 1.00 90.88 105 PHE A N 1
ATOM 840 C CA . PHE A 1 105 ? -0.903 -1.711 -5.847 1.00 90.88 105 PHE A CA 1
ATOM 841 C C . PHE A 1 105 ? 0.029 -0.533 -5.627 1.00 90.88 105 PHE A C 1
ATOM 843 O O . PHE A 1 105 ? -0.426 0.584 -5.381 1.00 90.88 105 PHE A O 1
ATOM 850 N N . LEU A 1 106 ? 1.330 -0.790 -5.705 1.00 88.94 106 LEU A N 1
ATOM 851 C CA . LEU A 1 106 ? 2.353 0.164 -5.314 1.00 88.94 106 LEU A CA 1
ATOM 852 C C . LEU A 1 106 ? 3.514 0.172 -6.306 1.00 88.94 106 LEU A C 1
ATOM 854 O O . LEU A 1 106 ? 4.070 -0.877 -6.637 1.00 88.94 106 LEU A O 1
ATOM 858 N N . GLY A 1 107 ? 3.943 1.373 -6.686 1.00 83.38 107 GLY A N 1
ATOM 859 C CA . GLY A 1 107 ? 5.225 1.613 -7.335 1.00 83.38 107 GLY A CA 1
ATOM 860 C C . GLY A 1 107 ? 5.148 2.028 -8.799 1.00 83.38 107 GLY A C 1
ATOM 861 O O . GLY A 1 107 ? 4.209 1.730 -9.524 1.00 83.38 107 GLY A O 1
ATOM 862 N N . HIS A 1 108 ? 6.210 2.684 -9.258 1.00 79.19 108 HIS A N 1
ATOM 863 C CA . HIS A 1 108 ? 6.444 2.981 -10.670 1.00 79.19 108 HIS A CA 1
ATOM 864 C C . HIS A 1 108 ? 7.562 2.100 -11.241 1.00 79.19 108 HIS A C 1
ATOM 866 O O . HIS A 1 108 ? 8.557 2.612 -11.754 1.00 79.19 108 HIS A O 1
ATOM 872 N N . GLY A 1 109 ? 7.416 0.783 -11.079 1.00 69.69 109 GLY A N 1
ATOM 873 C CA . GLY A 1 109 ? 8.410 -0.208 -11.489 1.00 69.69 109 GLY A CA 1
ATOM 874 C C . GLY A 1 109 ? 9.568 -0.336 -10.474 1.00 69.69 109 GLY A C 1
ATOM 875 O O . GLY A 1 109 ? 10.392 0.571 -10.388 1.00 69.69 109 GLY A O 1
ATOM 876 N N . PRO A 1 110 ? 9.694 -1.448 -9.727 1.00 85.25 110 PRO A N 1
ATOM 877 C CA . PRO A 1 110 ? 8.749 -2.552 -9.719 1.00 85.25 110 PRO A CA 1
ATOM 878 C C . PRO A 1 110 ? 7.342 -2.106 -9.299 1.00 85.25 110 PRO A C 1
ATOM 880 O O . PRO A 1 110 ? 7.186 -1.220 -8.459 1.00 85.25 110 PRO A O 1
ATOM 883 N N . PHE A 1 111 ? 6.333 -2.673 -9.960 1.00 89.06 111 PHE A N 1
ATOM 884 C CA . PHE A 1 111 ? 4.917 -2.478 -9.657 1.00 89.06 111 PHE A CA 1
ATOM 885 C C . PHE A 1 111 ? 4.410 -3.719 -8.935 1.00 89.06 111 PHE A C 1
ATOM 887 O O . PHE A 1 111 ? 4.380 -4.804 -9.516 1.00 89.06 111 PHE A O 1
ATOM 894 N N . SER A 1 112 ? 4.067 -3.570 -7.663 1.00 92.38 112 SER A N 1
ATOM 895 C CA . SER A 1 112 ? 3.787 -4.694 -6.772 1.00 92.38 112 SER A CA 1
ATOM 896 C C . SER A 1 112 ? 2.344 -4.677 -6.299 1.00 92.38 112 SER A C 1
ATOM 898 O O . SER A 1 112 ? 1.811 -3.616 -5.981 1.00 92.38 112 SER A O 1
ATOM 900 N N . ALA A 1 113 ? 1.739 -5.857 -6.210 1.00 93.88 113 ALA A N 1
ATOM 901 C CA . ALA A 1 113 ? 0.449 -6.069 -5.571 1.00 93.88 113 ALA A CA 1
ATOM 902 C C . ALA A 1 113 ? 0.650 -6.614 -4.154 1.00 93.88 113 ALA A C 1
ATOM 904 O O . ALA A 1 113 ? 1.412 -7.561 -3.951 1.00 93.88 113 ALA A O 1
ATOM 905 N N . VAL A 1 114 ? -0.047 -6.029 -3.188 1.00 94.69 114 VAL A N 1
ATOM 906 C CA . VAL A 1 114 ? 0.044 -6.348 -1.762 1.00 94.69 114 VAL A CA 1
ATOM 907 C C . VAL A 1 114 ? -1.349 -6.680 -1.237 1.00 94.69 114 VAL A C 1
ATOM 909 O O . VAL A 1 114 ? -2.280 -5.889 -1.405 1.00 94.69 114 VAL A O 1
ATOM 912 N N . ASP A 1 115 ? -1.492 -7.839 -0.599 1.00 94.06 115 ASP A N 1
ATOM 913 C CA . ASP A 1 115 ? -2.701 -8.210 0.133 1.00 94.06 115 ASP A CA 1
ATOM 914 C C . ASP A 1 115 ? -2.804 -7.368 1.404 1.00 94.06 115 ASP A C 1
ATOM 916 O O . ASP A 1 115 ? -1.894 -7.327 2.229 1.00 94.06 115 ASP A O 1
ATOM 920 N N . LEU A 1 116 ? -3.919 -6.672 1.577 1.00 91.12 116 LEU A N 1
ATOM 921 C CA . LEU A 1 116 ? -4.106 -5.773 2.715 1.00 91.12 116 LEU A CA 1
ATOM 922 C C . LEU A 1 116 ? -4.377 -6.489 4.028 1.00 91.12 116 LEU A C 1
ATOM 924 O O . LEU A 1 116 ? -4.284 -5.872 5.092 1.00 91.12 116 LEU A O 1
ATOM 928 N N . ARG A 1 117 ? -4.792 -7.755 3.967 1.00 90.62 117 ARG A N 1
ATOM 929 C CA . ARG A 1 117 ? -5.171 -8.519 5.156 1.00 90.62 117 ARG A CA 1
ATOM 930 C C . ARG A 1 117 ? -3.950 -8.818 6.010 1.00 90.62 117 ARG A C 1
ATOM 932 O O . ARG A 1 117 ? -4.043 -8.743 7.232 1.00 90.62 117 ARG A O 1
ATOM 939 N N . ASP A 1 118 ? -2.828 -9.122 5.369 1.00 93.19 118 ASP A N 1
ATOM 940 C CA . ASP A 1 118 ? -1.610 -9.580 6.036 1.00 93.19 118 ASP A CA 1
ATOM 941 C C . ASP A 1 118 ? -0.319 -8.919 5.528 1.00 93.19 118 ASP A C 1
ATOM 943 O O . ASP A 1 118 ? 0.755 -9.190 6.062 1.00 93.19 118 ASP A O 1
ATOM 947 N N . GLY A 1 119 ? -0.404 -8.033 4.532 1.00 92.88 119 GLY A N 1
ATOM 948 C CA . GLY A 1 119 ? 0.752 -7.356 3.957 1.00 92.88 119 GLY A CA 1
ATOM 949 C C . GLY A 1 119 ? 1.562 -8.226 2.996 1.00 92.88 119 GLY A C 1
ATOM 950 O O . GLY A 1 119 ? 2.664 -7.825 2.625 1.00 92.88 119 GLY A O 1
ATOM 951 N N . THR A 1 120 ? 1.075 -9.400 2.584 1.00 95.94 120 THR A N 1
ATOM 952 C CA . THR A 1 120 ? 1.807 -10.293 1.675 1.00 95.94 120 THR A CA 1
ATOM 953 C C . THR A 1 120 ? 1.939 -9.675 0.286 1.00 95.94 120 THR A C 1
ATOM 955 O O . THR A 1 120 ? 0.954 -9.256 -0.320 1.00 95.94 120 THR A O 1
ATOM 958 N N . VAL A 1 121 ? 3.153 -9.670 -0.273 1.00 94.75 121 VAL A N 1
ATOM 959 C CA . VAL A 1 121 ? 3.367 -9.317 -1.684 1.00 94.75 121 VAL A CA 1
ATOM 960 C C . VAL A 1 121 ? 2.895 -10.479 -2.555 1.00 94.75 121 VAL A C 1
ATOM 962 O O . VAL A 1 121 ? 3.516 -11.539 -2.576 1.00 94.75 121 VAL A O 1
ATOM 965 N N . LEU A 1 122 ? 1.793 -10.279 -3.275 1.00 95.12 122 LEU A N 1
ATOM 966 C CA . LEU A 1 122 ? 1.185 -11.296 -4.134 1.00 95.12 122 LEU A CA 1
ATOM 967 C C . LEU A 1 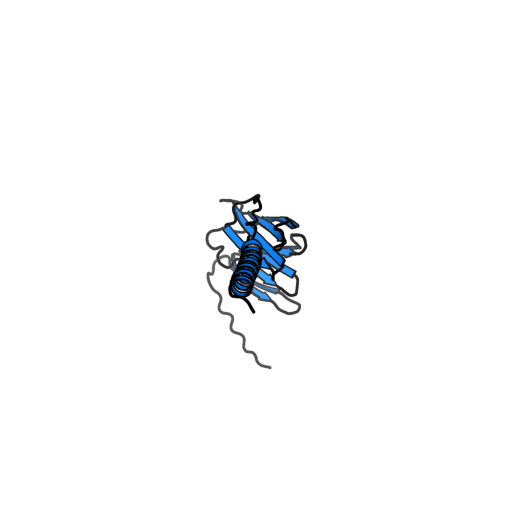122 ? 2.013 -11.524 -5.400 1.00 95.12 122 LEU A C 1
ATOM 969 O O . LEU A 1 122 ? 2.222 -12.657 -5.827 1.00 95.12 122 LEU A O 1
ATOM 973 N N . TRP A 1 123 ? 2.473 -10.433 -6.007 1.00 93.69 123 TRP A N 1
ATOM 974 C CA . TRP A 1 123 ? 3.346 -10.441 -7.174 1.00 93.69 123 TRP A CA 1
ATOM 975 C C . TRP A 1 123 ? 3.999 -9.072 -7.356 1.00 93.69 123 TRP A C 1
ATOM 977 O O . TRP A 1 123 ? 3.555 -8.067 -6.798 1.00 93.69 123 TRP A O 1
ATOM 987 N N . SER A 1 124 ? 5.055 -9.034 -8.165 1.00 91.56 124 SER A N 1
ATOM 988 C CA . SER A 1 124 ? 5.748 -7.806 -8.538 1.00 91.56 124 SER A CA 1
ATOM 989 C C . SER A 1 124 ? 6.183 -7.876 -9.996 1.00 91.56 124 SER A C 1
ATOM 991 O O . SER A 1 124 ? 6.729 -8.889 -10.432 1.00 91.56 124 SER A O 1
ATOM 993 N N . ILE A 1 125 ? 5.924 -6.810 -10.750 1.00 88.94 125 ILE A N 1
ATOM 994 C CA . ILE A 1 125 ? 6.373 -6.651 -12.132 1.00 88.94 125 ILE A CA 1
ATOM 995 C C . ILE A 1 125 ? 7.621 -5.765 -12.121 1.00 88.94 125 ILE A C 1
ATOM 997 O O . ILE A 1 125 ? 7.514 -4.600 -11.733 1.00 88.94 125 ILE A O 1
ATOM 1001 N N . PRO A 1 126 ? 8.791 -6.274 -12.540 1.00 85.88 126 PRO A N 1
ATOM 1002 C CA . PRO A 1 126 ? 10.037 -5.512 -12.596 1.00 85.88 126 PRO A CA 1
ATOM 1003 C C . PRO A 1 126 ? 9.968 -4.228 -13.442 1.00 85.88 126 PRO A C 1
ATOM 1005 O O . PRO A 1 126 ? 9.214 -4.138 -14.414 1.00 85.88 126 PRO A O 1
ATOM 1008 N N . TYR A 1 127 ? 10.790 -3.228 -13.092 1.00 80.69 127 TYR A N 1
ATOM 1009 C CA . TYR A 1 127 ? 10.849 -1.942 -13.809 1.00 80.69 127 TYR A CA 1
ATOM 1010 C C . TYR A 1 127 ? 11.197 -2.099 -15.294 1.00 80.69 127 TYR A C 1
ATOM 1012 O O . TYR A 1 127 ? 10.608 -1.426 -16.123 1.00 80.69 127 TYR A O 1
ATOM 1020 N N . ASP A 1 128 ? 12.123 -2.987 -15.641 1.00 82.19 128 ASP A N 1
ATOM 1021 C CA . ASP A 1 128 ? 12.528 -3.275 -17.027 1.00 82.19 128 ASP A CA 1
ATOM 1022 C C . ASP A 1 128 ? 11.413 -3.917 -17.874 1.00 82.19 128 ASP A C 1
ATOM 1024 O O . ASP A 1 128 ? 11.516 -3.985 -19.095 1.00 82.19 128 ASP A O 1
ATOM 1028 N N . THR A 1 129 ? 10.328 -4.372 -17.239 1.00 83.88 129 THR A N 1
ATOM 1029 C CA . THR A 1 129 ? 9.158 -4.929 -17.927 1.00 83.88 129 THR A CA 1
ATOM 1030 C C . THR A 1 129 ? 8.057 -3.888 -18.137 1.00 83.88 129 THR A C 1
ATOM 1032 O O . THR A 1 129 ? 7.461 -3.837 -19.211 1.00 83.88 129 THR A O 1
ATOM 1035 N N . ILE A 1 130 ? 7.757 -3.066 -17.123 1.00 81.00 130 ILE A N 1
ATOM 1036 C CA . ILE A 1 130 ? 6.603 -2.140 -17.138 1.00 81.00 130 ILE A CA 1
ATOM 1037 C C . ILE A 1 130 ? 6.999 -0.661 -17.235 1.00 81.00 130 ILE A C 1
ATOM 1039 O O . ILE A 1 130 ? 6.193 0.181 -17.619 1.00 81.00 130 ILE A O 1
ATOM 1043 N N . GLY A 1 131 ? 8.243 -0.325 -16.911 1.00 81.25 131 GLY A N 1
ATOM 1044 C CA . GLY A 1 131 ? 8.719 1.043 -16.773 1.00 81.25 131 GLY A CA 1
ATOM 1045 C C . GLY A 1 131 ? 8.021 1.798 -15.641 1.00 81.25 131 GLY A C 1
ATOM 1046 O O . GLY A 1 131 ? 7.651 1.244 -14.605 1.00 81.25 131 GLY A O 1
ATOM 1047 N N . PHE A 1 132 ? 7.842 3.098 -15.848 1.00 81.19 132 PHE A N 1
ATOM 1048 C CA . PHE A 1 132 ? 7.097 3.967 -14.955 1.00 81.19 132 PHE A CA 1
ATOM 1049 C C . PHE A 1 132 ? 5.594 3.761 -15.161 1.00 81.19 132 PHE A C 1
ATOM 1051 O O . PHE A 1 132 ? 5.103 3.958 -16.267 1.00 81.19 132 PHE A O 1
ATOM 1058 N N . VAL A 1 133 ? 4.854 3.378 -14.119 1.00 83.81 133 VAL A N 1
ATOM 1059 C CA . VAL A 1 133 ? 3.395 3.183 -14.209 1.00 83.81 133 VAL A CA 1
ATOM 1060 C C . VAL A 1 133 ? 2.690 4.538 -14.261 1.00 83.81 133 VAL A C 1
ATOM 1062 O O . VAL A 1 133 ? 2.949 5.395 -13.433 1.00 83.81 133 VAL A O 1
ATOM 1065 N N . HIS A 1 134 ? 1.802 4.756 -15.219 1.00 80.56 134 HIS A N 1
ATOM 1066 C CA . HIS A 1 134 ? 1.058 6.010 -15.364 1.00 80.56 134 HIS A CA 1
ATOM 1067 C C . HIS A 1 134 ? -0.407 5.873 -14.984 1.00 80.56 134 HIS A C 1
ATOM 1069 O O . HIS A 1 134 ? -1.011 6.850 -14.553 1.00 80.56 134 HIS A O 1
ATOM 1075 N N . ASP A 1 135 ? -0.977 4.687 -15.186 1.00 84.19 135 ASP A N 1
ATOM 1076 C CA . ASP A 1 135 ? -2.385 4.437 -14.927 1.00 84.19 135 ASP A CA 1
ATOM 1077 C C . ASP A 1 135 ? -2.623 2.961 -14.610 1.00 84.19 135 ASP A C 1
ATOM 1079 O O . ASP A 1 135 ? -1.912 2.074 -15.103 1.00 84.19 135 ASP A O 1
ATOM 1083 N N . VAL A 1 136 ? -3.642 2.721 -13.794 1.00 87.06 136 VAL A N 1
ATOM 1084 C CA . VAL A 1 136 ? -4.089 1.397 -13.374 1.00 87.06 136 VAL A CA 1
ATOM 1085 C C . VAL A 1 136 ? -5.608 1.388 -13.432 1.00 87.06 136 VAL A C 1
ATOM 1087 O O . VAL A 1 136 ? -6.280 2.087 -12.675 1.00 87.06 136 VAL A O 1
ATOM 1090 N N . LEU A 1 137 ? -6.152 0.575 -14.335 1.00 87.81 137 LEU A N 1
ATOM 1091 C CA . LEU A 1 137 ? -7.588 0.432 -14.532 1.00 87.81 137 LEU A CA 1
ATOM 1092 C C . LEU A 1 137 ? -8.044 -0.941 -14.042 1.00 87.81 137 LEU A C 1
ATOM 1094 O O . LEU A 1 137 ? -7.565 -1.983 -14.502 1.00 87.81 137 LEU A O 1
ATOM 1098 N N . PHE A 1 138 ? -8.998 -0.918 -13.116 1.00 89.31 138 PHE A N 1
ATOM 1099 C CA . PHE A 1 138 ? -9.594 -2.102 -12.510 1.00 89.31 138 PHE A CA 1
ATOM 1100 C C . PHE A 1 138 ? -10.798 -2.570 -13.332 1.00 89.31 138 PHE A C 1
ATOM 1102 O O . PHE A 1 138 ? -11.799 -1.863 -13.447 1.00 89.31 138 PHE A O 1
ATOM 1109 N N . GLY A 1 139 ? -10.698 -3.760 -13.919 1.00 84.69 139 GLY A N 1
ATOM 1110 C CA . GLY A 1 139 ? -11.833 -4.508 -14.452 1.00 84.69 139 GLY A CA 1
ATOM 1111 C C . GLY A 1 139 ? -12.321 -5.558 -13.451 1.00 84.69 139 GLY A C 1
ATOM 1112 O O . GLY A 1 139 ? -11.683 -5.806 -12.434 1.00 84.69 139 GLY A O 1
ATOM 1113 N N . THR A 1 140 ? -13.434 -6.225 -13.760 1.00 80.81 140 THR A N 1
ATOM 1114 C CA . THR A 1 140 ? -14.017 -7.262 -12.885 1.00 80.81 140 THR A CA 1
ATOM 1115 C C . THR A 1 140 ? -13.139 -8.506 -12.737 1.00 80.81 140 THR A C 1
ATOM 1117 O O . THR A 1 140 ? -13.132 -9.128 -11.682 1.00 80.81 140 THR A O 1
ATOM 1120 N N . GLU A 1 141 ? -12.409 -8.877 -13.791 1.00 83.56 141 GLU A N 1
ATOM 1121 C CA . GLU A 1 141 ? -11.541 -10.069 -13.818 1.00 83.56 141 GLU A CA 1
ATOM 1122 C C . GLU A 1 141 ? -10.099 -9.751 -14.231 1.00 83.56 141 GLU A C 1
ATOM 1124 O O . GLU A 1 141 ? -9.249 -10.639 -14.300 1.00 83.56 141 GLU A O 1
ATOM 1129 N N . ARG A 1 142 ? -9.822 -8.498 -14.606 1.00 83.69 142 ARG A N 1
ATOM 1130 C CA . ARG A 1 142 ? -8.561 -8.108 -15.240 1.00 83.69 142 ARG A CA 1
ATOM 1131 C C . ARG A 1 142 ? -8.100 -6.756 -14.735 1.00 83.69 142 ARG A C 1
ATOM 1133 O O . ARG A 1 142 ? -8.906 -5.854 -14.541 1.00 83.69 142 ARG A O 1
ATOM 1140 N N . LEU A 1 143 ? -6.788 -6.620 -14.618 1.00 89.06 143 LEU A N 1
ATOM 1141 C CA . LEU A 1 143 ? -6.105 -5.369 -14.338 1.00 89.06 143 LEU A CA 1
ATOM 1142 C C . LEU A 1 143 ? -5.415 -4.896 -15.617 1.00 89.06 143 LEU A C 1
ATOM 1144 O O . LEU A 1 143 ? -4.662 -5.662 -16.222 1.00 89.06 143 LEU A O 1
ATOM 1148 N N . LEU A 1 144 ? -5.646 -3.650 -16.023 1.00 89.19 144 LEU A N 1
ATOM 1149 C CA . LEU A 1 144 ? -4.841 -3.003 -17.055 1.00 89.19 144 LEU A CA 1
ATOM 1150 C C . LEU A 1 144 ? -3.866 -2.043 -16.379 1.00 89.19 144 LEU A C 1
ATOM 1152 O O . LEU A 1 144 ? -4.282 -1.095 -15.720 1.00 89.19 144 LEU A O 1
ATOM 1156 N N . VAL A 1 145 ? -2.573 -2.291 -16.568 1.00 88.19 145 VAL A N 1
ATOM 1157 C CA . VAL A 1 145 ? -1.488 -1.438 -16.076 1.00 88.19 145 VAL A CA 1
ATOM 1158 C C . VAL A 1 145 ? -0.818 -0.804 -17.280 1.00 88.19 145 VAL A C 1
ATOM 1160 O O . VAL A 1 145 ? -0.383 -1.508 -18.192 1.00 88.19 145 VAL A O 1
ATOM 1163 N N . LEU A 1 146 ? -0.738 0.521 -17.294 1.00 85.44 146 LEU A N 1
ATOM 1164 C CA . LEU A 1 146 ? -0.054 1.259 -18.347 1.00 85.44 146 LEU A CA 1
ATOM 1165 C C . LEU A 1 146 ? 1.241 1.809 -17.792 1.00 85.44 146 LEU A C 1
ATOM 1167 O O . LEU A 1 146 ? 1.222 2.597 -16.849 1.00 85.44 146 LEU A O 1
ATOM 1171 N N . GLY A 1 147 ? 2.357 1.440 -18.408 1.00 82.00 147 GLY A N 1
ATOM 1172 C CA . GLY A 1 147 ? 3.651 1.976 -18.032 1.00 82.00 147 GLY A CA 1
ATOM 1173 C C . GLY A 1 147 ? 4.555 2.273 -19.221 1.00 82.00 147 GLY A C 1
ATOM 1174 O O . GLY A 1 147 ? 4.338 1.793 -20.335 1.00 82.00 147 GLY A O 1
ATOM 1175 N N . SER A 1 148 ? 5.540 3.141 -18.999 1.00 78.94 148 SER A N 1
ATOM 1176 C CA . SER A 1 148 ? 6.557 3.494 -19.985 1.00 78.94 148 SER A CA 1
ATOM 1177 C C . SER A 1 148 ? 7.900 3.750 -19.331 1.00 78.94 148 SER A C 1
ATOM 1179 O O . SER A 1 148 ? 7.992 4.431 -18.318 1.00 78.94 148 SER A O 1
ATOM 1181 N N . GLU A 1 149 ? 8.982 3.323 -19.969 1.00 73.44 149 GLU A N 1
ATOM 1182 C CA . GLU A 1 149 ? 10.321 3.757 -19.563 1.00 73.44 149 GLU A CA 1
ATOM 1183 C C . GLU A 1 149 ? 10.654 5.191 -20.008 1.00 73.44 149 GLU A C 1
ATOM 1185 O O . GLU A 1 149 ? 11.600 5.789 -19.494 1.00 73.44 149 GLU A O 1
ATOM 1190 N N . ARG A 1 150 ? 9.937 5.733 -21.009 1.00 68.19 150 ARG A N 1
ATOM 1191 C CA . ARG A 1 150 ? 10.367 6.937 -21.751 1.00 68.19 150 ARG A CA 1
ATOM 1192 C C . ARG A 1 150 ? 9.317 8.039 -21.858 1.00 68.19 150 ARG A C 1
ATOM 1194 O O . ARG A 1 150 ? 9.685 9.203 -21.986 1.00 68.19 150 ARG A O 1
ATOM 1201 N N . ILE A 1 151 ? 8.034 7.694 -21.868 1.00 62.22 151 ILE A N 1
ATOM 1202 C CA . ILE A 1 151 ? 6.940 8.628 -22.162 1.00 62.22 151 ILE A CA 1
ATOM 1203 C C . ILE A 1 151 ? 6.290 9.071 -20.850 1.00 62.22 151 ILE A C 1
ATOM 1205 O O . ILE A 1 151 ? 6.114 8.265 -19.954 1.00 62.22 151 ILE A O 1
ATOM 1209 N N . SER A 1 152 ? 5.941 10.354 -20.720 1.00 56.28 152 SER A N 1
ATOM 1210 C CA . SER A 1 152 ? 5.348 10.915 -19.495 1.00 56.28 152 SER A CA 1
ATOM 1211 C C . SER A 1 152 ? 3.814 10.905 -19.458 1.00 56.28 152 SER A C 1
ATOM 1213 O O . SER A 1 152 ? 3.245 11.199 -18.410 1.00 56.28 152 SER A O 1
ATOM 1215 N N . SER A 1 153 ? 3.138 10.613 -20.574 1.00 56.38 153 SER A N 1
ATOM 1216 C CA . SER A 1 153 ? 1.672 10.579 -20.651 1.00 56.38 153 SER A CA 1
ATOM 1217 C C . SER A 1 153 ? 1.171 9.681 -21.782 1.00 56.38 153 SER A C 1
ATOM 1219 O O . SER A 1 153 ? 1.776 9.621 -22.852 1.00 56.38 153 SER A O 1
ATOM 1221 N N . PHE A 1 154 ? 0.030 9.033 -21.561 1.00 60.78 154 PHE A N 1
ATOM 1222 C CA . PHE A 1 154 ? -0.699 8.279 -22.575 1.00 60.78 154 PHE A CA 1
ATOM 1223 C C . PHE A 1 154 ? -2.079 8.902 -22.775 1.00 60.78 154 PHE A C 1
ATOM 1225 O O . PHE A 1 154 ? -2.702 9.367 -21.823 1.00 60.78 154 PHE A O 1
ATOM 1232 N N . ARG A 1 155 ? -2.582 8.892 -24.013 1.00 61.09 155 ARG A N 1
ATOM 1233 C CA . ARG A 1 155 ? -3.994 9.153 -24.300 1.00 61.09 155 ARG A CA 1
ATOM 1234 C C . ARG A 1 155 ? -4.596 7.861 -24.817 1.00 61.09 155 ARG A C 1
ATOM 1236 O O . ARG A 1 155 ? -4.317 7.466 -25.945 1.00 61.09 155 ARG A O 1
ATOM 1243 N N . LEU A 1 156 ? -5.414 7.216 -23.996 1.00 59.69 156 LEU A N 1
ATOM 1244 C CA . LEU A 1 156 ? -6.248 6.125 -24.466 1.00 59.6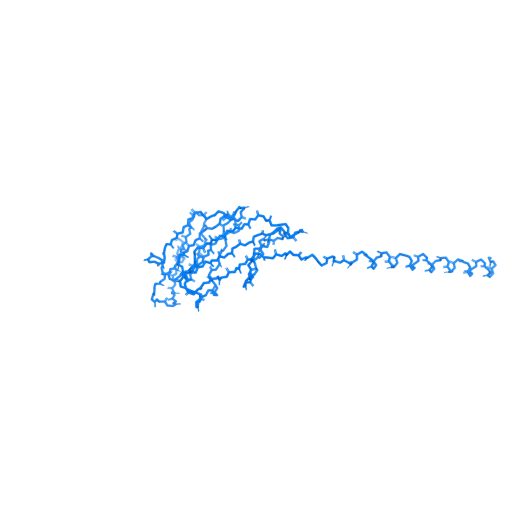9 156 LEU A CA 1
ATOM 1245 C C . LEU A 1 156 ? -7.577 6.693 -24.960 1.00 59.69 156 LEU A C 1
ATOM 1247 O O . LEU A 1 156 ? -8.257 7.419 -24.238 1.00 59.69 156 LEU A O 1
ATOM 1251 N N . GLN A 1 157 ? -7.943 6.366 -26.194 1.00 65.94 157 GLN A N 1
ATOM 1252 C CA . GLN A 1 157 ? -9.236 6.710 -26.765 1.00 65.94 157 GLN A CA 1
ATOM 1253 C C . GLN A 1 157 ? -9.970 5.409 -27.061 1.00 65.94 157 GLN A C 1
ATOM 1255 O O . GLN A 1 157 ? -9.468 4.556 -27.787 1.00 65.94 157 GLN A O 1
ATOM 1260 N N . TRP A 1 158 ? -11.146 5.258 -26.466 1.00 61.81 158 TRP A N 1
ATOM 1261 C CA . TRP A 1 158 ? -11.968 4.065 -26.587 1.00 61.81 158 TRP A CA 1
ATOM 1262 C C . TRP A 1 158 ? -13.267 4.513 -27.246 1.00 61.81 158 TRP A C 1
ATOM 1264 O O . TRP A 1 158 ? -13.912 5.439 -26.753 1.00 61.81 158 TRP A O 1
ATOM 1274 N N . SER A 1 159 ? -13.662 3.895 -28.359 1.00 55.69 159 SER A N 1
ATOM 1275 C CA . SER A 1 159 ? -15.048 4.006 -28.806 1.00 55.69 159 SER A CA 1
ATOM 1276 C C . SER A 1 159 ? -15.838 2.928 -28.083 1.00 55.69 159 SER A C 1
ATOM 1278 O O . SER A 1 159 ? -15.661 1.743 -28.370 1.00 55.69 159 SER A O 1
ATOM 1280 N N . LEU A 1 160 ? -16.710 3.327 -27.162 1.00 51.38 160 LEU A N 1
ATOM 1281 C CA . LEU A 1 160 ? -17.792 2.460 -26.711 1.00 51.38 160 LEU A CA 1
ATOM 1282 C C . LEU A 1 160 ? -18.785 2.352 -27.875 1.00 51.38 160 LEU A C 1
ATOM 1284 O O . LEU A 1 160 ? -19.762 3.093 -27.932 1.00 51.38 160 LEU A O 1
ATOM 1288 N N . SER A 1 161 ? -18.477 1.506 -28.858 1.00 48.41 161 SER A N 1
ATOM 1289 C CA . SER A 1 161 ? -19.523 0.991 -29.737 1.00 48.41 161 SER A CA 1
ATOM 1290 C C . SER A 1 161 ? -20.122 -0.228 -29.034 1.00 48.41 161 SER A C 1
ATOM 1292 O O . SER A 1 161 ? -19.337 -1.070 -28.588 1.00 48.41 161 SER A O 1
ATOM 1294 N N . PRO A 1 162 ? -21.453 -0.280 -28.854 1.00 49.72 162 PRO A N 1
ATOM 1295 C CA . PRO A 1 162 ? -22.129 -1.453 -28.308 1.00 49.72 162 PRO A CA 1
ATOM 1296 C C . PRO A 1 162 ? -21.912 -2.700 -29.173 1.00 49.72 162 PRO A C 1
ATOM 1298 O O . PRO A 1 162 ? -21.678 -2.546 -30.396 1.00 49.72 162 PRO A O 1
#

Sequence (162 aa):
MSRAKRIFLWVTLSLIVLIVLTSVAISQEHSRRSVEMRNKADELLWIGDSVVIAVDFDGFVNKTAKLQAFRAADLTELWYTEVPVGKRQRFEGALWFDKQAGVMFLGHGPFSAVDLRDGTVLWSIPYDTIGFVHDVLFGTERLLVLGSERISSFRLQWSLSP